Protein AF-A0A4Z0LKY4-F1 (afdb_monomer_lite)

Secondary structure (DSSP, 8-state):
-HHHHHHHHHHHHHHHTSTTSHHHHHHHHTTT--HHHHHHHHHHHHHHHHHHHHHHIIIIIIS----

Sequence (67 aa):
AVEGAAMMHAGATVLDHLPHGSFFHATGGSVNMQIHERLKLMPYETLVGLAITFISTLMFGFFGFAG

Structure (mmCIF, N/CA/C/O backbone):
data_AF-A0A4Z0LKY4-F1
#
_entry.id   AF-A0A4Z0LKY4-F1
#
loop_
_atom_site.group_PDB
_atom_site.id
_atom_site.type_symbol
_atom_site.label_atom_id
_atom_site.label_alt_id
_atom_site.label_comp_id
_atom_site.label_asym_id
_atom_site.label_entity_id
_atom_site.label_seq_id
_atom_site.pdbx_PDB_ins_code
_atom_site.Cartn_x
_atom_site.Cartn_y
_atom_site.Cartn_z
_atom_site.occupancy
_atom_site.B_iso_or_equiv
_atom_site.auth_seq_id
_atom_site.auth_comp_id
_atom_site.auth_asym_id
_atom_site.auth_atom_id
_atom_site.pdbx_PDB_model_num
ATOM 1 N N . ALA A 1 1 ? 11.563 9.124 -13.530 1.00 61.34 1 ALA A N 1
ATOM 2 C CA . ALA A 1 1 ? 11.461 9.799 -12.209 1.00 61.34 1 ALA A CA 1
ATOM 3 C C . ALA A 1 1 ? 10.032 9.769 -11.659 1.00 61.34 1 ALA A C 1
ATOM 5 O O . ALA A 1 1 ? 9.845 9.321 -10.537 1.00 61.34 1 ALA A O 1
ATOM 6 N N . VAL A 1 2 ? 9.028 10.180 -12.446 1.00 70.62 2 VAL A N 1
ATOM 7 C CA . VAL A 1 2 ? 7.602 10.163 -12.050 1.00 70.62 2 VAL A CA 1
ATOM 8 C C . VAL A 1 2 ? 7.064 8.739 -11.818 1.00 70.62 2 VAL A C 1
ATOM 10 O O . VAL A 1 2 ? 6.330 8.510 -10.867 1.00 70.62 2 VAL A O 1
ATOM 13 N N . GLU A 1 3 ? 7.490 7.758 -12.614 1.00 64.56 3 GLU A N 1
ATOM 14 C CA . GLU A 1 3 ? 6.987 6.373 -12.539 1.00 64.56 3 GLU A CA 1
ATOM 15 C C . GLU A 1 3 ? 7.456 5.630 -11.283 1.00 64.56 3 GLU A C 1
ATOM 17 O O . GLU A 1 3 ? 6.665 5.002 -10.585 1.00 64.56 3 GLU A O 1
ATOM 22 N N . GLY A 1 4 ? 8.740 5.765 -10.934 1.00 59.62 4 GLY A N 1
ATOM 23 C CA . GLY A 1 4 ? 9.273 5.243 -9.675 1.00 59.62 4 GLY A CA 1
ATOM 24 C C . GLY A 1 4 ? 8.610 5.890 -8.456 1.00 59.62 4 GLY A C 1
ATOM 25 O O . GLY A 1 4 ? 8.349 5.206 -7.470 1.00 59.62 4 GLY A O 1
ATOM 26 N N . ALA A 1 5 ? 8.266 7.181 -8.541 1.00 65.56 5 ALA A N 1
ATOM 27 C CA . ALA A 1 5 ? 7.503 7.867 -7.501 1.00 65.56 5 ALA A CA 1
ATOM 28 C C . ALA A 1 5 ? 6.065 7.326 -7.389 1.00 65.56 5 ALA A C 1
ATOM 30 O O . ALA A 1 5 ? 5.592 7.121 -6.275 1.00 65.56 5 ALA A O 1
ATOM 31 N N . ALA A 1 6 ? 5.400 7.022 -8.510 1.00 66.00 6 ALA A N 1
ATOM 32 C CA . ALA A 1 6 ? 4.078 6.394 -8.516 1.00 66.00 6 ALA A CA 1
ATOM 33 C C . ALA A 1 6 ? 4.104 4.968 -7.931 1.00 66.00 6 ALA A C 1
ATOM 35 O O . ALA A 1 6 ? 3.240 4.625 -7.125 1.00 66.00 6 ALA A O 1
ATOM 36 N N . MET A 1 7 ? 5.125 4.163 -8.252 1.00 70.06 7 MET A N 1
ATOM 37 C CA . MET A 1 7 ? 5.305 2.826 -7.664 1.00 70.06 7 MET A CA 1
ATOM 38 C C . MET A 1 7 ? 5.589 2.882 -6.156 1.00 70.06 7 MET A C 1
ATOM 40 O O . MET A 1 7 ? 4.991 2.127 -5.389 1.00 70.06 7 MET A O 1
ATOM 44 N N . MET A 1 8 ? 6.462 3.795 -5.715 1.00 67.19 8 MET A N 1
ATOM 45 C CA . MET A 1 8 ? 6.749 4.009 -4.289 1.00 67.19 8 MET A CA 1
ATOM 46 C C . MET A 1 8 ? 5.511 4.494 -3.531 1.00 67.19 8 MET A C 1
ATOM 48 O O . MET A 1 8 ? 5.251 4.034 -2.423 1.00 67.19 8 MET A O 1
ATOM 52 N N . HIS A 1 9 ? 4.723 5.384 -4.137 1.00 74.25 9 HIS A N 1
ATOM 53 C CA . HIS A 1 9 ? 3.476 5.876 -3.563 1.00 74.25 9 HIS A CA 1
ATOM 54 C C . HIS A 1 9 ? 2.438 4.755 -3.415 1.00 74.25 9 HIS A C 1
ATOM 56 O O . HIS A 1 9 ? 1.890 4.588 -2.328 1.00 74.25 9 HIS A O 1
ATOM 62 N N . ALA A 1 10 ? 2.239 3.935 -4.455 1.00 68.44 10 ALA A N 1
ATOM 63 C CA . ALA A 1 10 ? 1.328 2.791 -4.411 1.00 68.44 10 ALA A CA 1
ATOM 64 C C . ALA A 1 10 ? 1.696 1.796 -3.296 1.00 68.44 10 ALA A C 1
ATOM 66 O O . ALA A 1 10 ? 0.818 1.373 -2.546 1.00 68.44 10 ALA A O 1
ATOM 67 N N . GLY A 1 11 ? 2.988 1.481 -3.135 1.00 66.12 11 GLY A N 1
ATOM 68 C CA . GLY A 1 11 ? 3.474 0.609 -2.061 1.00 66.12 11 GLY A CA 1
ATOM 69 C C . GLY A 1 11 ? 3.362 1.229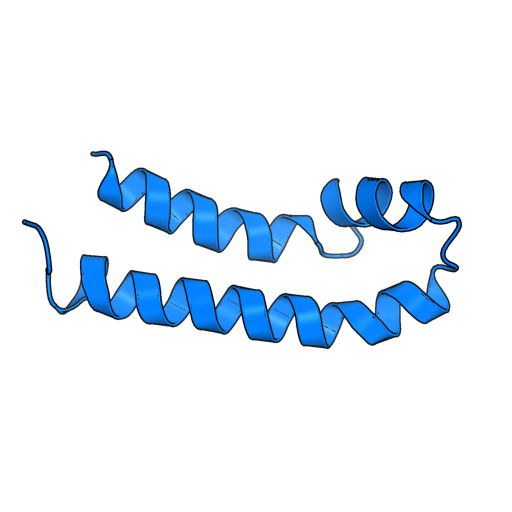 -0.662 1.00 66.12 11 GLY A C 1
ATOM 70 O O . GLY A 1 11 ? 2.994 0.541 0.291 1.00 66.12 11 GLY A O 1
ATOM 71 N N . ALA A 1 12 ? 3.622 2.533 -0.524 1.00 69.75 12 ALA A N 1
ATOM 72 C CA . ALA A 1 12 ? 3.534 3.238 0.756 1.00 69.75 12 ALA A CA 1
ATOM 73 C C . ALA A 1 12 ? 2.097 3.281 1.309 1.00 69.75 12 ALA A C 1
ATOM 75 O O . ALA A 1 12 ? 1.902 3.113 2.513 1.00 69.75 12 ALA A O 1
ATOM 76 N N . THR A 1 13 ? 1.081 3.413 0.448 1.00 68.25 13 THR A N 1
ATOM 77 C CA . THR A 1 13 ? -0.337 3.357 0.855 1.00 68.25 13 THR A CA 1
ATOM 78 C C . THR A 1 13 ? -0.730 1.986 1.425 1.00 68.25 13 THR A C 1
ATOM 80 O O . THR A 1 13 ? -1.568 1.898 2.326 1.00 68.25 13 THR A O 1
ATOM 83 N N . VAL A 1 14 ? -0.095 0.900 0.966 1.00 70.19 14 VAL A N 1
ATOM 84 C CA . VAL A 1 14 ? -0.317 -0.444 1.536 1.00 70.19 14 VAL A CA 1
ATOM 85 C C . VAL A 1 14 ? 0.214 -0.542 2.968 1.00 70.19 14 VAL A C 1
ATOM 87 O O . VAL A 1 14 ? -0.334 -1.269 3.785 1.00 70.19 14 VAL A O 1
ATOM 90 N N . LEU A 1 15 ? 1.269 0.190 3.309 1.00 73.88 15 LEU A N 1
ATOM 91 C CA . LEU A 1 15 ? 1.858 0.114 4.647 1.00 73.88 15 LEU A CA 1
ATOM 92 C C . LEU A 1 15 ? 1.196 1.082 5.638 1.00 73.88 15 LEU A C 1
ATOM 94 O O . LEU A 1 15 ? 1.128 0.782 6.830 1.00 73.88 15 LEU A O 1
ATOM 98 N N . ASP A 1 16 ? 0.658 2.207 5.163 1.00 74.06 16 ASP A N 1
ATOM 99 C CA . ASP A 1 16 ? 0.073 3.247 6.023 1.00 74.06 16 ASP A CA 1
ATOM 100 C C . ASP A 1 16 ? -1.335 2.904 6.566 1.00 74.06 16 ASP A C 1
ATOM 102 O O . ASP A 1 16 ? -1.791 3.507 7.537 1.00 74.06 16 ASP A O 1
ATOM 106 N N . HIS A 1 17 ? -2.026 1.903 6.005 1.00 72.81 17 HIS A N 1
ATOM 107 C CA . HIS A 1 17 ? -3.333 1.441 6.512 1.00 72.81 17 HIS A CA 1
ATOM 108 C C . HIS A 1 17 ? -3.245 0.309 7.553 1.00 72.81 17 HIS A C 1
ATOM 110 O O . HIS A 1 17 ? -4.267 -0.171 8.040 1.00 72.81 17 HIS A O 1
ATOM 116 N N . LEU A 1 18 ? -2.039 -0.124 7.921 1.00 82.12 18 LEU A N 1
ATOM 117 C CA . LEU A 1 18 ? -1.799 -1.079 9.008 1.00 82.12 18 LEU A CA 1
ATOM 118 C C . LEU A 1 18 ? -2.000 -0.415 10.386 1.00 82.12 18 LEU A C 1
ATOM 120 O O . LEU A 1 18 ? -1.952 0.807 10.466 1.00 82.12 18 LEU A O 1
ATOM 124 N N . PRO A 1 19 ? -2.157 -1.158 11.502 1.00 77.19 19 PRO A N 1
ATOM 125 C CA . PRO A 1 19 ? -2.649 -0.590 12.765 1.00 77.19 19 PRO A CA 1
ATOM 126 C C . PRO A 1 19 ? -1.763 0.503 13.385 1.00 77.19 19 PRO A C 1
ATOM 128 O O . PRO A 1 19 ? -2.233 1.305 14.184 1.00 77.19 19 PRO A O 1
ATOM 131 N N . HIS A 1 20 ? -0.485 0.538 13.010 1.00 80.12 20 HIS A N 1
ATOM 132 C CA . HIS A 1 20 ? 0.487 1.569 13.382 1.00 80.12 20 HIS A CA 1
ATOM 133 C C . HIS A 1 20 ? 0.526 2.791 12.445 1.00 80.12 20 HIS A C 1
ATOM 135 O O . HIS A 1 20 ? 1.203 3.771 12.744 1.00 80.12 20 HIS A O 1
ATOM 141 N N . GLY A 1 21 ? -0.134 2.711 11.291 1.00 73.00 21 GLY A N 1
ATOM 142 C CA . GLY A 1 21 ? -0.074 3.704 10.230 1.00 73.00 21 GLY A CA 1
ATOM 143 C C . GLY A 1 21 ? -1.095 4.820 10.426 1.00 73.00 21 GLY A C 1
ATOM 144 O O . GLY A 1 21 ? -2.133 4.653 11.076 1.00 73.00 21 GLY A O 1
ATOM 145 N N . SER A 1 22 ? -0.789 5.990 9.879 1.00 78.50 22 SER A N 1
ATOM 146 C CA . SER A 1 22 ? -1.589 7.197 10.079 1.00 78.50 22 SER A CA 1
ATOM 147 C C . SER A 1 22 ? -2.949 7.098 9.382 1.00 78.50 22 SER A C 1
ATOM 149 O O . SER A 1 22 ? -3.963 7.516 9.952 1.00 78.50 22 SER A O 1
ATOM 151 N N . PHE A 1 23 ? -3.002 6.437 8.219 1.00 74.81 23 PHE A N 1
ATOM 152 C CA . PHE A 1 23 ? -4.242 6.129 7.509 1.00 74.81 23 PHE A CA 1
ATOM 153 C C . PHE A 1 23 ? -5.165 5.265 8.368 1.00 74.81 23 PHE A C 1
ATOM 155 O O . PHE A 1 23 ? -6.363 5.537 8.477 1.00 74.81 23 PHE A O 1
ATOM 162 N N . PHE A 1 24 ? -4.608 4.282 9.084 1.00 78.06 24 PHE A N 1
ATOM 163 C CA . PHE A 1 24 ? -5.379 3.481 10.030 1.00 78.06 24 PHE A CA 1
ATOM 164 C C . PHE A 1 24 ? -5.891 4.286 11.223 1.00 78.06 24 PHE A C 1
ATOM 166 O O . PHE A 1 24 ? -6.801 3.822 11.879 1.00 78.06 24 PHE A O 1
ATOM 173 N N . HIS A 1 25 ? -5.453 5.501 11.528 1.00 78.56 25 HIS A N 1
ATOM 174 C CA . HIS A 1 25 ? -6.168 6.312 12.528 1.00 78.56 25 HIS A CA 1
ATOM 175 C C . HIS A 1 25 ? -7.149 7.291 11.878 1.00 78.56 25 HIS A C 1
ATOM 177 O O . HIS A 1 25 ? -8.298 7.385 12.315 1.00 78.56 25 HIS A O 1
ATOM 183 N N . ALA A 1 26 ? -6.749 7.927 10.776 1.00 80.06 26 ALA A N 1
ATOM 184 C CA . ALA A 1 26 ? -7.538 8.948 10.094 1.00 80.06 26 ALA A CA 1
ATOM 185 C C . ALA A 1 26 ? -8.883 8.423 9.549 1.00 80.06 26 ALA A C 1
ATOM 187 O O . ALA A 1 26 ? -9.925 9.008 9.840 1.00 80.06 26 ALA A O 1
ATOM 188 N N . THR A 1 27 ? -8.893 7.296 8.826 1.00 78.56 27 THR A N 1
ATOM 189 C CA . THR A 1 27 ? -10.091 6.823 8.089 1.00 78.56 27 THR A CA 1
ATOM 190 C C . THR A 1 27 ? -11.185 6.199 8.970 1.00 78.56 27 THR A C 1
ATOM 192 O O . THR A 1 27 ? -12.330 6.084 8.552 1.00 78.56 27 THR A O 1
ATOM 195 N N . GLY A 1 28 ? -10.868 5.769 10.191 1.00 75.81 28 GLY A N 1
ATOM 196 C CA . GLY A 1 28 ? -11.832 5.165 11.120 1.00 75.81 28 GLY A CA 1
ATOM 197 C C . GLY A 1 28 ? -12.270 6.154 12.176 1.00 75.81 28 GLY A C 1
ATOM 198 O O . GLY A 1 28 ? -13.438 6.144 12.553 1.00 75.81 28 GLY A O 1
ATOM 199 N N . GLY A 1 29 ? -11.386 7.081 12.564 1.00 75.81 29 GLY A N 1
ATOM 200 C CA . GLY A 1 29 ? -11.780 8.261 13.326 1.00 75.81 29 GLY A CA 1
ATOM 201 C C . GLY A 1 29 ? -12.791 9.129 12.566 1.00 75.81 29 GLY A C 1
ATOM 202 O O . GLY A 1 29 ? -13.714 9.653 13.182 1.00 75.81 29 GLY A O 1
ATOM 203 N N . SER A 1 30 ? -12.693 9.217 11.231 1.00 77.38 30 SER A N 1
ATOM 204 C CA . SER A 1 30 ? -13.603 10.024 10.402 1.00 77.38 30 SER A CA 1
ATOM 205 C C . SER A 1 30 ? -15.042 9.508 10.324 1.00 77.38 30 SER A C 1
ATOM 207 O O . SER A 1 30 ? -15.938 10.279 9.994 1.00 77.38 30 SER A O 1
ATOM 209 N N . VAL A 1 31 ? -15.280 8.225 10.609 1.00 81.38 31 VAL A N 1
ATOM 210 C CA . VAL A 1 31 ? -16.624 7.610 10.567 1.00 81.38 31 VAL A CA 1
ATOM 211 C C . VAL A 1 31 ? -17.016 6.939 11.886 1.00 81.38 31 VAL A C 1
ATOM 213 O O . VAL A 1 31 ? -17.979 6.182 11.926 1.00 81.38 31 VAL A O 1
ATOM 216 N N . ASN A 1 32 ? -16.293 7.237 12.972 1.00 81.12 32 ASN A N 1
ATOM 217 C CA . ASN A 1 32 ? -16.527 6.685 14.312 1.00 81.12 32 ASN A CA 1
ATOM 218 C C . ASN A 1 32 ? -16.551 5.139 14.339 1.00 81.12 32 ASN A C 1
ATOM 220 O O . ASN A 1 32 ? -17.365 4.516 15.018 1.00 81.12 32 ASN A O 1
ATOM 224 N N . MET A 1 33 ? -15.665 4.524 13.552 1.00 84.31 33 MET A N 1
ATOM 225 C CA . MET A 1 33 ? -15.573 3.073 13.394 1.00 84.31 33 MET A CA 1
ATOM 226 C C . MET A 1 33 ? -14.877 2.438 14.595 1.00 84.31 33 MET A C 1
ATOM 228 O O . MET A 1 33 ? -13.820 2.918 15.021 1.00 84.31 33 MET A O 1
ATOM 232 N N . GLN A 1 34 ? -15.392 1.319 15.107 1.00 85.88 34 GLN A N 1
ATOM 233 C CA . GLN A 1 34 ? -14.686 0.606 16.169 1.00 85.88 34 GLN A CA 1
ATOM 234 C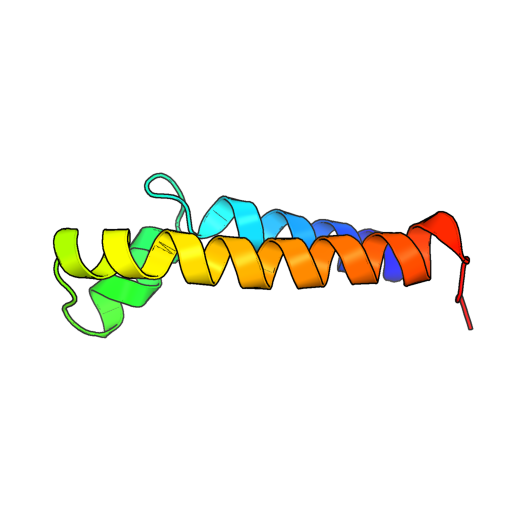 C . GLN A 1 34 ? -13.449 -0.123 15.629 1.00 85.88 34 GLN A C 1
ATOM 236 O O . GLN A 1 34 ? -13.432 -0.614 14.497 1.00 85.88 34 GLN A O 1
ATOM 241 N N . ILE A 1 35 ? -12.416 -0.269 16.471 1.00 82.62 35 ILE A N 1
ATOM 242 C CA . ILE A 1 35 ? -11.165 -0.966 16.110 1.00 82.62 35 ILE A CA 1
ATOM 243 C C . ILE A 1 35 ? -11.440 -2.381 15.572 1.00 82.62 35 ILE A C 1
ATOM 245 O O . ILE A 1 35 ? -10.767 -2.841 14.654 1.00 82.62 35 ILE A O 1
ATOM 249 N N . HIS A 1 36 ? -12.464 -3.054 16.110 1.00 82.69 36 HIS A N 1
ATOM 250 C CA . HIS A 1 36 ? -12.840 -4.409 15.712 1.00 82.69 36 HIS A CA 1
ATOM 251 C C . HIS A 1 36 ? -13.379 -4.467 14.272 1.00 82.69 36 HIS A C 1
ATOM 253 O O . HIS A 1 36 ? -13.157 -5.452 13.565 1.00 82.69 36 HIS A O 1
ATOM 259 N N . GLU A 1 37 ? -14.119 -3.443 13.847 1.00 84.06 37 GLU A N 1
ATOM 260 C CA . GLU A 1 37 ? -14.694 -3.358 12.504 1.00 84.06 37 GLU A CA 1
ATOM 261 C C . GLU A 1 37 ? -13.585 -3.044 11.503 1.00 84.06 37 GLU A C 1
ATOM 263 O O . GLU A 1 37 ? -13.448 -3.703 10.476 1.00 84.06 37 GLU A O 1
ATOM 268 N N . ARG A 1 38 ? -12.699 -2.121 11.879 1.00 84.31 38 ARG A N 1
ATOM 269 C CA . ARG A 1 38 ? -11.506 -1.738 11.123 1.00 84.31 38 ARG A CA 1
ATOM 270 C C . ARG A 1 38 ? -10.534 -2.895 10.889 1.00 84.31 38 ARG A C 1
ATOM 272 O O . ARG A 1 38 ? -10.038 -3.061 9.779 1.00 84.31 38 ARG A O 1
ATOM 279 N N . LEU A 1 39 ? -10.311 -3.743 11.893 1.00 84.69 39 LEU A N 1
ATOM 280 C CA . LEU A 1 39 ? -9.492 -4.953 11.747 1.00 84.69 39 LEU A CA 1
ATOM 281 C C . LEU A 1 39 ? -10.104 -5.977 10.777 1.00 84.69 39 LEU A C 1
ATOM 283 O O . LEU A 1 39 ? -9.360 -6.739 10.167 1.00 84.69 39 LEU A O 1
ATOM 287 N N . LYS A 1 40 ? -11.434 -5.996 10.598 1.00 85.38 40 LYS A N 1
ATOM 288 C CA . LYS A 1 40 ? -12.092 -6.832 9.577 1.00 85.38 40 LYS A CA 1
ATOM 289 C C . LYS A 1 40 ? -11.910 -6.292 8.159 1.00 85.38 40 LYS A C 1
ATOM 291 O O . LYS A 1 40 ? -11.921 -7.088 7.227 1.00 85.38 40 LYS A O 1
ATOM 296 N N . LEU A 1 41 ? -11.772 -4.976 7.997 1.00 83.19 41 LEU A N 1
ATOM 297 C CA . LEU A 1 41 ? -11.580 -4.308 6.703 1.00 83.19 41 LEU A CA 1
ATOM 298 C C . LEU A 1 41 ? -10.117 -4.295 6.247 1.00 83.19 41 LEU A C 1
ATOM 300 O O . LEU A 1 41 ? -9.858 -4.438 5.054 1.00 83.19 41 LEU A O 1
ATOM 304 N N . MET A 1 42 ? -9.179 -4.245 7.196 1.00 85.31 42 MET A N 1
ATOM 305 C CA . MET A 1 42 ? -7.736 -4.218 6.939 1.00 85.31 42 MET A CA 1
ATOM 306 C C . MET A 1 42 ? -7.248 -5.284 5.935 1.00 85.31 42 MET A C 1
ATOM 308 O O . MET A 1 42 ? -6.517 -4.914 5.022 1.00 85.31 42 MET A O 1
ATOM 312 N N . PRO A 1 43 ? -7.662 -6.570 5.991 1.00 82.75 43 PRO A N 1
ATOM 313 C CA . PRO A 1 43 ? -7.223 -7.571 5.018 1.00 82.75 43 PRO A CA 1
ATOM 314 C C . PRO A 1 43 ? -7.679 -7.260 3.589 1.00 82.75 43 PRO A C 1
ATOM 316 O O . PRO A 1 43 ? -6.953 -7.545 2.639 1.00 82.75 43 PRO A O 1
ATOM 319 N N . TYR A 1 44 ? -8.869 -6.671 3.427 1.00 85.88 44 TYR A N 1
ATOM 320 C CA . TYR A 1 44 ? -9.393 -6.275 2.120 1.00 85.88 44 TYR A CA 1
ATOM 321 C C . TYR A 1 44 ? -8.629 -5.069 1.570 1.00 85.88 44 TYR A C 1
ATOM 323 O O . TYR A 1 44 ? -8.231 -5.082 0.406 1.00 85.88 44 TYR A O 1
ATOM 331 N N . GLU A 1 45 ? -8.368 -4.065 2.411 1.00 82.94 45 GLU A N 1
ATOM 332 C CA . GLU A 1 45 ? -7.550 -2.899 2.053 1.00 82.94 45 GLU A CA 1
ATOM 333 C C . GLU A 1 45 ? -6.119 -3.319 1.673 1.00 82.94 45 GLU A C 1
ATOM 335 O O . GLU A 1 45 ? -5.589 -2.863 0.656 1.00 82.94 45 GLU A O 1
ATOM 340 N N . THR A 1 46 ? -5.531 -4.274 2.403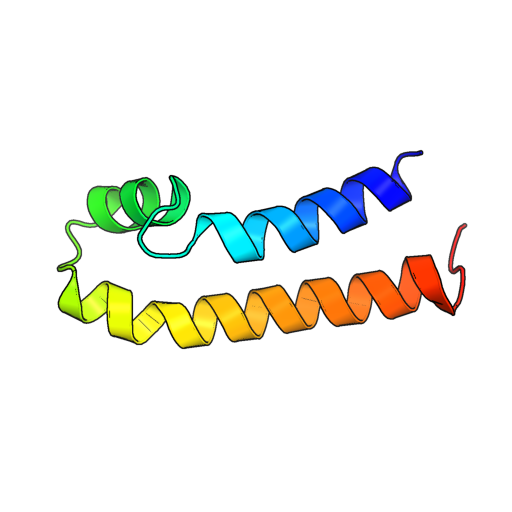 1.00 83.38 46 THR A N 1
ATOM 341 C CA . THR A 1 46 ? -4.222 -4.856 2.077 1.00 83.38 46 THR A CA 1
ATOM 342 C C . THR A 1 46 ? -4.250 -5.604 0.746 1.00 83.38 46 THR A C 1
ATOM 344 O O . THR A 1 46 ? -3.348 -5.418 -0.066 1.00 83.38 46 THR A O 1
ATOM 347 N N . LEU A 1 47 ? -5.274 -6.421 0.479 1.00 86.12 47 LEU A N 1
ATOM 348 C CA . LEU A 1 47 ? -5.416 -7.165 -0.781 1.00 86.12 47 LEU A CA 1
ATOM 349 C C . LEU A 1 47 ? -5.513 -6.235 -1.994 1.00 86.12 47 LEU A C 1
ATOM 351 O O . LEU A 1 47 ? -4.8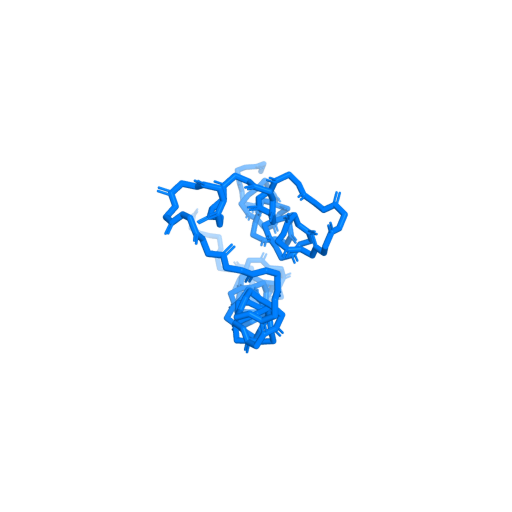28 -6.454 -2.993 1.00 86.12 47 LEU A O 1
ATOM 355 N N . VAL A 1 48 ? -6.328 -5.183 -1.896 1.00 85.38 48 VAL A N 1
ATOM 356 C CA . VAL A 1 48 ? -6.468 -4.178 -2.959 1.00 85.38 48 VAL A CA 1
ATOM 357 C C . VAL A 1 48 ? -5.157 -3.415 -3.148 1.00 85.38 48 VAL A C 1
ATOM 359 O O . VAL A 1 48 ? -4.679 -3.286 -4.275 1.00 85.38 48 VAL A O 1
ATOM 362 N N . GLY A 1 49 ? -4.531 -2.970 -2.057 1.00 83.44 49 GLY A N 1
ATOM 363 C CA . GLY A 1 49 ? -3.244 -2.279 -2.102 1.00 83.44 49 GLY A CA 1
ATOM 364 C C . GLY A 1 49 ? -2.122 -3.132 -2.707 1.00 83.44 49 GLY A C 1
ATOM 365 O O . GLY A 1 49 ? -1.352 -2.655 -3.547 1.00 83.44 49 GLY A O 1
ATOM 366 N N . LEU A 1 50 ? -2.057 -4.415 -2.343 1.00 84.50 50 LEU A N 1
ATOM 367 C CA . LEU A 1 50 ? -1.106 -5.371 -2.909 1.00 84.50 50 LEU A CA 1
ATOM 368 C C . LEU A 1 50 ? -1.370 -5.626 -4.391 1.00 84.50 50 LEU A C 1
ATOM 370 O O . LEU A 1 50 ? -0.414 -5.671 -5.159 1.00 84.50 50 LEU A O 1
ATOM 374 N N . ALA A 1 51 ? -2.630 -5.737 -4.818 1.00 87.44 51 ALA A N 1
ATOM 375 C CA . ALA A 1 51 ? -2.966 -5.893 -6.232 1.00 87.44 51 ALA A CA 1
ATOM 376 C C . ALA A 1 51 ? -2.503 -4.681 -7.058 1.00 87.44 51 ALA A C 1
ATOM 378 O O . ALA A 1 51 ? -1.865 -4.853 -8.097 1.00 87.44 51 ALA A O 1
ATOM 379 N N . ILE A 1 52 ? -2.748 -3.459 -6.570 1.00 84.81 52 ILE A N 1
ATOM 380 C CA . ILE A 1 52 ? -2.302 -2.220 -7.228 1.00 84.81 52 ILE A CA 1
ATOM 381 C C . ILE A 1 52 ? -0.771 -2.158 -7.290 1.00 84.81 52 ILE A C 1
ATOM 383 O O . ILE A 1 52 ? -0.209 -1.852 -8.344 1.00 84.81 52 ILE A O 1
ATOM 387 N N . THR A 1 53 ? -0.089 -2.486 -6.190 1.00 83.31 53 THR A N 1
ATOM 388 C CA . THR A 1 53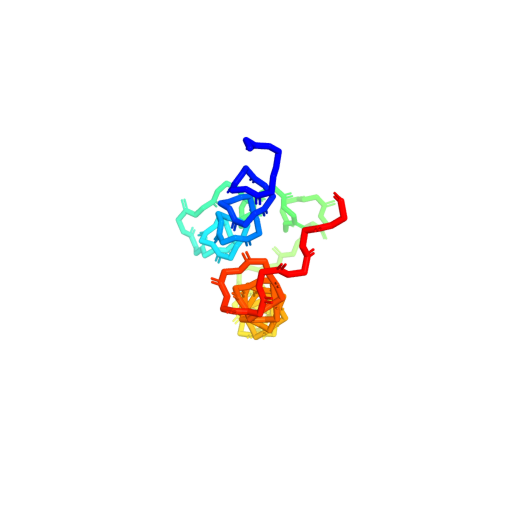 ? 1.382 -2.511 -6.124 1.00 83.31 53 THR A CA 1
ATOM 389 C C . THR A 1 53 ? 1.959 -3.553 -7.079 1.00 83.31 53 THR A C 1
ATOM 391 O O . THR A 1 53 ? 2.917 -3.272 -7.798 1.00 83.31 53 THR A O 1
ATOM 394 N N . PHE A 1 54 ? 1.356 -4.740 -7.136 1.00 84.56 54 PHE A N 1
ATOM 395 C CA . PHE A 1 54 ? 1.784 -5.833 -8.000 1.00 84.56 54 PHE A CA 1
ATOM 396 C C . PHE A 1 54 ? 1.613 -5.484 -9.482 1.00 84.56 54 PHE A C 1
ATOM 398 O O . PHE A 1 54 ? 2.567 -5.601 -10.249 1.00 84.56 54 PHE A O 1
ATOM 405 N N . ILE A 1 55 ? 0.441 -4.977 -9.879 1.00 84.88 55 ILE A N 1
ATOM 406 C CA . ILE A 1 55 ? 0.180 -4.547 -11.260 1.00 84.88 55 ILE A CA 1
ATOM 407 C C . ILE A 1 55 ? 1.099 -3.381 -11.643 1.00 84.88 55 ILE A C 1
ATOM 409 O O . ILE A 1 55 ? 1.704 -3.418 -12.711 1.00 84.88 55 ILE A O 1
ATOM 413 N N . SER A 1 56 ? 1.274 -2.388 -10.766 1.00 78.38 56 SER A N 1
ATOM 414 C CA . SER A 1 56 ? 2.171 -1.250 -11.025 1.00 78.38 56 SER A CA 1
ATOM 415 C C . SER A 1 56 ? 3.623 -1.701 -11.189 1.00 78.38 56 SER A C 1
ATOM 417 O O . SER A 1 56 ? 4.312 -1.242 -12.096 1.00 78.38 56 SER A O 1
ATOM 419 N N . THR A 1 57 ? 4.067 -2.653 -10.363 1.00 80.25 57 THR A N 1
ATOM 420 C CA . THR A 1 57 ? 5.404 -3.257 -10.461 1.00 80.25 57 THR A CA 1
ATOM 421 C C . THR A 1 57 ? 5.574 -4.020 -11.772 1.00 80.25 57 THR A C 1
ATOM 423 O O . THR A 1 57 ? 6.613 -3.907 -12.418 1.00 80.25 57 THR A O 1
ATOM 426 N N . LEU A 1 58 ? 4.557 -4.764 -12.212 1.00 83.50 58 LEU A N 1
ATOM 427 C CA . LEU A 1 58 ? 4.604 -5.452 -13.501 1.00 83.50 58 LEU A CA 1
ATOM 428 C C . LEU A 1 58 ? 4.651 -4.459 -14.668 1.00 83.50 58 LEU A C 1
ATOM 430 O O . LEU A 1 58 ? 5.512 -4.589 -15.532 1.00 83.50 58 LEU A O 1
ATOM 434 N N . MET A 1 59 ? 3.768 -3.461 -14.687 1.00 79.44 59 MET A N 1
ATOM 435 C CA . MET A 1 59 ? 3.651 -2.509 -15.796 1.00 79.44 59 MET A CA 1
ATOM 436 C C . MET A 1 59 ? 4.879 -1.604 -15.930 1.00 79.44 59 MET A C 1
ATOM 438 O O . MET A 1 59 ? 5.458 -1.519 -17.012 1.00 79.44 59 MET A O 1
ATOM 442 N N . PHE A 1 60 ? 5.296 -0.958 -14.840 1.00 75.75 60 PHE A N 1
ATOM 443 C CA . PHE A 1 60 ? 6.362 0.048 -14.869 1.00 75.75 60 PHE A CA 1
ATOM 444 C C . PHE A 1 60 ? 7.736 -0.515 -14.487 1.00 75.75 60 PHE A C 1
ATOM 446 O O . PHE A 1 60 ? 8.754 0.037 -14.891 1.00 75.75 60 PHE A O 1
ATOM 453 N N . GLY A 1 61 ? 7.787 -1.614 -13.729 1.00 73.81 61 GLY A N 1
ATOM 454 C CA . GLY A 1 6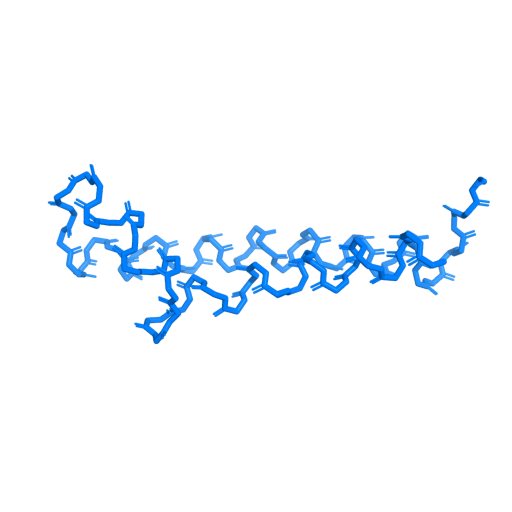1 ? 9.039 -2.244 -13.303 1.00 73.81 61 GLY A CA 1
ATOM 455 C C . GLY A 1 61 ? 9.529 -3.351 -14.238 1.00 73.81 61 GLY A C 1
ATOM 456 O O . GLY A 1 61 ? 10.715 -3.390 -14.553 1.00 73.81 61 GLY A O 1
ATOM 457 N N . PHE A 1 62 ? 8.643 -4.251 -14.682 1.00 71.31 62 PHE A N 1
ATOM 458 C CA . PHE A 1 62 ? 9.039 -5.430 -15.467 1.00 71.31 62 PHE A CA 1
ATOM 459 C C . PHE A 1 62 ? 8.848 -5.254 -16.976 1.00 71.31 62 PHE A C 1
ATOM 461 O O . PHE A 1 62 ? 9.768 -5.505 -17.749 1.00 71.31 62 PHE A O 1
ATOM 468 N N . PHE A 1 63 ? 7.664 -4.817 -17.407 1.00 76.44 63 PHE A N 1
ATOM 469 C CA . PHE A 1 63 ? 7.366 -4.623 -18.827 1.00 76.44 63 PHE A CA 1
ATOM 470 C C . PHE A 1 63 ? 7.881 -3.291 -19.370 1.00 76.44 63 PHE A C 1
ATOM 472 O O . PHE A 1 63 ? 7.895 -3.111 -20.584 1.00 76.44 63 PHE A O 1
ATOM 479 N N . GLY A 1 64 ? 8.312 -2.380 -18.489 1.00 64.62 64 GLY A N 1
ATOM 480 C CA . GLY A 1 64 ? 8.831 -1.074 -18.879 1.00 64.62 64 GLY A CA 1
ATOM 481 C C . GLY A 1 64 ? 7.859 -0.339 -19.796 1.00 64.62 64 GLY A C 1
ATOM 482 O O . GLY A 1 64 ? 8.296 0.224 -20.796 1.00 64.62 64 GLY A O 1
ATOM 483 N N . PHE A 1 65 ? 6.552 -0.394 -19.498 1.00 59.38 65 PHE A N 1
ATOM 484 C CA . PHE A 1 65 ? 5.506 0.326 -20.227 1.00 59.38 65 PHE A CA 1
ATOM 485 C C . PHE A 1 65 ? 5.616 1.827 -19.905 1.00 59.38 65 PHE A C 1
ATOM 487 O O . PHE A 1 65 ? 4.750 2.423 -19.272 1.00 59.38 65 PHE A O 1
ATOM 494 N N . ALA A 1 66 ? 6.755 2.394 -20.287 1.00 54.50 66 ALA A N 1
ATOM 495 C CA . ALA A 1 66 ? 7.104 3.793 -20.243 1.00 54.50 66 ALA A CA 1
ATOM 496 C C . ALA A 1 66 ? 6.807 4.343 -21.637 1.00 54.50 66 ALA A C 1
ATOM 498 O O . ALA A 1 66 ? 7.516 4.052 -22.604 1.00 54.50 66 ALA A O 1
ATOM 499 N N . GLY A 1 67 ? 5.688 5.053 -21.741 1.00 49.34 67 GLY A N 1
ATOM 500 C CA . GLY A 1 67 ? 5.480 6.017 -22.817 1.00 49.34 67 GLY A CA 1
ATOM 501 C C . GLY A 1 67 ? 6.255 7.290 -22.522 1.00 49.34 67 GLY A C 1
ATOM 502 O O . GLY A 1 67 ? 6.293 7.678 -21.332 1.00 49.34 67 GLY A O 1
#

Radius of gyration: 14.22 Å; chains: 1; bounding box: 28×18×39 Å

Foldseek 3Di:
DVLVVVLVVLLVQLVQCPCPHPVVVVVCVVVVHDPVVSVVCNVVSNVVSVVSNVVSCCCCPPVVVDD

pLDDT: mean 76.47, std 8.45, range [49.34, 87.44]

Organism: NCBI:txid436295